Protein AF-G8LSE7-F1 (afdb_monomer)

Organism: Acetivibrio clariflavus (strain DSM 19732 / NBRC 101661 / EBR45) (NCBI:txid720554)

Sequence (171 aa):
MSSSLSVKLKNDIKIYDLLFNCELVLKKLLRHSDIPKLMVYRIENKVRIPFQRETFGEDKDFILVGFEGYEDSVCISTAEIPIHLPHVTEDEAGKWAVISVGIKRSSIEFVLAASLAIALAKMQDSCVIDDGCRWNKVSKQKPEEFMQAISVGRNYDEALKEIIHNLKLSK

Structure (mmCIF, N/CA/C/O backbone):
data_AF-G8LSE7-F1
#
_entry.id   AF-G8LSE7-F1
#
loop_
_atom_site.group_PDB
_atom_site.id
_atom_site.type_symbol
_atom_site.label_atom_id
_atom_site.label_alt_id
_atom_site.label_comp_id
_atom_site.label_asym_id
_atom_site.label_entity_id
_atom_site.label_seq_id
_atom_site.pdbx_PDB_ins_code
_atom_site.Cartn_x
_atom_site.Cartn_y
_atom_site.Cartn_z
_atom_site.occupancy
_atom_site.B_iso_or_equiv
_atom_site.auth_seq_id
_atom_site.auth_comp_id
_atom_site.auth_asym_id
_atom_site.auth_atom_id
_atom_site.pdbx_PDB_model_num
ATOM 1 N N . MET A 1 1 ? 15.690 -3.911 11.321 1.00 45.28 1 MET A N 1
ATOM 2 C CA . MET A 1 1 ? 15.247 -4.395 9.997 1.00 45.28 1 MET A CA 1
ATOM 3 C C . MET A 1 1 ? 13.806 -3.949 9.806 1.00 45.28 1 MET A C 1
ATOM 5 O O . MET A 1 1 ? 12.971 -4.362 10.606 1.00 45.28 1 MET A O 1
ATOM 9 N N . SER A 1 2 ? 13.526 -3.071 8.841 1.00 57.22 2 SER A N 1
ATOM 10 C CA . SER A 1 2 ? 12.154 -2.826 8.373 1.00 57.22 2 SER A CA 1
ATOM 11 C C . SER A 1 2 ? 11.639 -4.077 7.657 1.00 57.22 2 SER A C 1
ATOM 13 O O . SER A 1 2 ? 12.431 -4.897 7.187 1.00 57.22 2 SER A O 1
ATOM 15 N N . SER A 1 3 ? 10.322 -4.261 7.635 1.00 65.25 3 SER A N 1
ATOM 16 C CA . SER A 1 3 ? 9.692 -5.237 6.740 1.00 65.25 3 SER A CA 1
ATOM 17 C C . SER A 1 3 ? 9.028 -4.427 5.643 1.00 65.25 3 SER A C 1
ATOM 19 O O . SER A 1 3 ? 8.282 -3.496 5.957 1.00 65.25 3 SER A O 1
ATOM 21 N N . SER A 1 4 ? 9.363 -4.735 4.397 1.00 85.50 4 SER A N 1
ATOM 22 C CA . SER A 1 4 ? 8.925 -3.959 3.246 1.00 85.50 4 SER A CA 1
ATOM 23 C C . SER A 1 4 ? 8.173 -4.862 2.283 1.00 85.50 4 SER A C 1
ATOM 25 O O . SER A 1 4 ? 8.625 -5.969 1.998 1.00 85.50 4 SER A O 1
ATOM 27 N N . LEU A 1 5 ? 7.027 -4.378 1.820 1.00 93.88 5 LEU A N 1
ATOM 28 C CA . LEU A 1 5 ? 6.341 -4.905 0.650 1.00 93.88 5 LEU A CA 1
ATOM 29 C C . LEU A 1 5 ? 6.583 -3.943 -0.509 1.00 93.88 5 LEU A C 1
ATOM 31 O O . LEU A 1 5 ? 6.573 -2.729 -0.303 1.00 93.88 5 LEU A O 1
ATOM 35 N N . SER A 1 6 ? 6.763 -4.469 -1.712 1.00 95.19 6 SER A N 1
ATOM 36 C CA . SER A 1 6 ? 7.023 -3.662 -2.904 1.00 95.19 6 SER A CA 1
ATOM 37 C C . SER A 1 6 ? 6.005 -3.972 -4.001 1.00 95.19 6 SER A C 1
ATOM 39 O O . SER A 1 6 ? 5.607 -5.122 -4.191 1.00 95.19 6 SER A O 1
ATOM 41 N N . VAL A 1 7 ? 5.567 -2.943 -4.729 1.00 96.44 7 VAL A N 1
ATOM 42 C CA . VAL A 1 7 ? 4.617 -3.058 -5.847 1.00 96.44 7 VAL A CA 1
ATOM 43 C C . VAL A 1 7 ? 5.099 -2.199 -7.010 1.00 96.44 7 VAL A C 1
ATOM 45 O O . VAL A 1 7 ? 5.402 -1.023 -6.817 1.00 96.44 7 VAL A O 1
ATOM 48 N N . LYS A 1 8 ? 5.149 -2.761 -8.221 1.00 95.31 8 LYS A N 1
ATOM 49 C CA . LYS A 1 8 ? 5.511 -2.009 -9.428 1.00 95.31 8 LYS A CA 1
ATOM 50 C C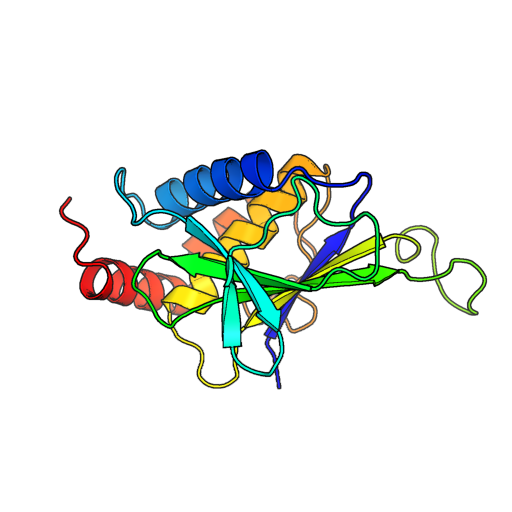 . LYS A 1 8 ? 4.385 -1.041 -9.796 1.00 95.31 8 LYS A C 1
ATOM 52 O O . LYS A 1 8 ? 3.218 -1.430 -9.841 1.00 95.31 8 LYS A O 1
ATOM 57 N N . LEU A 1 9 ? 4.739 0.214 -10.048 1.00 93.81 9 LEU A N 1
ATOM 58 C CA . LEU A 1 9 ? 3.822 1.263 -10.477 1.00 93.81 9 LEU A CA 1
ATOM 59 C C . LEU A 1 9 ? 3.936 1.441 -11.991 1.00 93.81 9 LEU A C 1
ATOM 61 O O . LEU A 1 9 ? 5.027 1.659 -12.514 1.00 93.81 9 LEU A O 1
ATOM 65 N N . LYS A 1 10 ? 2.803 1.346 -12.686 1.00 92.06 10 LYS A N 1
ATOM 66 C CA . LYS A 1 10 ? 2.683 1.643 -14.119 1.00 92.06 10 LYS A CA 1
ATOM 67 C C . LYS A 1 10 ? 2.261 3.092 -14.351 1.00 92.06 10 LYS A C 1
ATOM 69 O O . LYS A 1 10 ? 2.691 3.689 -15.327 1.00 92.06 10 LYS A O 1
ATOM 74 N N . ASN A 1 11 ? 1.435 3.634 -13.456 1.00 90.56 11 ASN A N 1
ATOM 75 C CA . ASN A 1 11 ? 0.934 5.004 -13.501 1.00 90.56 11 ASN A CA 1
ATOM 76 C C . ASN A 1 11 ? 0.907 5.616 -12.099 1.00 90.56 11 ASN A C 1
ATOM 78 O O . ASN A 1 11 ? 0.849 4.892 -11.097 1.00 90.56 11 ASN A O 1
ATOM 82 N N . ASP A 1 12 ? 0.842 6.941 -12.053 1.00 91.00 12 ASP A N 1
ATOM 83 C CA . ASP A 1 12 ? 0.615 7.705 -10.830 1.00 91.00 12 ASP A CA 1
ATOM 84 C C . ASP A 1 12 ? -0.756 7.366 -10.232 1.00 91.00 12 ASP A C 1
ATOM 86 O O . ASP A 1 12 ? -1.696 6.954 -10.920 1.00 91.00 12 ASP A O 1
ATOM 90 N N . ILE A 1 13 ? -0.870 7.506 -8.915 1.00 91.81 13 ILE A N 1
ATOM 91 C CA . ILE A 1 13 ? -2.017 7.028 -8.149 1.00 91.81 13 ILE A CA 1
ATOM 92 C C . ILE A 1 13 ? -2.725 8.204 -7.509 1.00 91.81 13 ILE A C 1
ATOM 94 O O . ILE A 1 13 ? -2.133 8.950 -6.735 1.00 91.81 13 ILE A O 1
ATOM 98 N N . LYS A 1 14 ? -4.029 8.332 -7.743 1.00 92.88 14 LYS A N 1
ATOM 99 C CA . LYS A 1 14 ? -4.845 9.263 -6.965 1.00 92.88 14 LYS A CA 1
ATOM 100 C C . LYS A 1 14 ? -4.957 8.762 -5.530 1.00 92.88 14 LYS A C 1
ATOM 102 O O . LYS A 1 14 ? -5.346 7.618 -5.291 1.00 92.88 14 LYS A O 1
ATOM 107 N N . ILE A 1 15 ? -4.663 9.633 -4.569 1.00 92.62 15 ILE A N 1
ATOM 108 C CA . ILE A 1 15 ? -4.716 9.320 -3.136 1.00 92.62 15 ILE A CA 1
ATOM 109 C C . ILE A 1 15 ? -6.104 8.827 -2.733 1.00 92.62 15 ILE A C 1
ATOM 111 O O . ILE A 1 15 ? -6.217 7.850 -1.997 1.00 92.62 15 ILE A O 1
ATOM 115 N N . TYR A 1 16 ? -7.156 9.465 -3.249 1.00 93.62 16 TYR A N 1
ATOM 116 C CA . TYR A 1 16 ? -8.532 9.048 -2.991 1.00 93.62 16 TYR A CA 1
ATOM 117 C C . TYR A 1 16 ? -8.779 7.590 -3.409 1.00 93.62 16 TYR A C 1
ATOM 119 O O . TYR A 1 16 ? -9.297 6.805 -2.616 1.00 93.62 16 TYR A O 1
ATOM 127 N N . ASP A 1 17 ? -8.334 7.206 -4.609 1.00 95.31 17 ASP A N 1
ATOM 128 C CA . ASP A 1 17 ? -8.507 5.845 -5.122 1.00 95.31 17 ASP A CA 1
ATOM 129 C C . ASP A 1 17 ? -7.690 4.835 -4.308 1.00 95.31 17 ASP A C 1
ATOM 131 O O . ASP A 1 17 ? -8.174 3.738 -4.026 1.00 95.31 17 ASP A O 1
ATOM 135 N N . LEU A 1 18 ? -6.476 5.204 -3.879 1.00 95.25 18 LEU A N 1
ATOM 136 C CA . LEU A 1 18 ? -5.659 4.371 -2.995 1.00 95.25 18 LEU A CA 1
ATOM 137 C C . LEU A 1 18 ? -6.360 4.118 -1.659 1.00 95.25 18 LEU A C 1
ATOM 139 O O . LEU A 1 18 ? -6.455 2.967 -1.231 1.00 95.25 18 LEU A O 1
ATOM 143 N N . LEU A 1 19 ? -6.854 5.173 -1.006 1.00 95.69 19 LEU A N 1
ATOM 144 C CA . LEU A 1 19 ? -7.551 5.053 0.274 1.00 95.69 19 LEU A CA 1
ATOM 145 C C . LEU A 1 19 ? -8.813 4.203 0.139 1.00 95.69 19 LEU A C 1
ATOM 147 O O . LEU A 1 19 ? -9.009 3.285 0.932 1.00 95.69 19 LEU A O 1
ATOM 151 N N . PHE A 1 20 ? -9.618 4.453 -0.894 1.00 96.25 20 PHE A N 1
ATOM 152 C CA . PHE A 1 20 ? -10.839 3.699 -1.160 1.00 96.25 20 PHE A CA 1
ATOM 153 C C . PHE A 1 20 ? -10.555 2.207 -1.390 1.00 96.25 20 PHE A C 1
ATOM 155 O O . PHE A 1 20 ? -11.153 1.346 -0.744 1.00 96.25 20 PHE A O 1
ATOM 162 N N . ASN A 1 21 ? -9.601 1.872 -2.264 1.00 97.19 21 ASN A N 1
ATOM 163 C CA . ASN A 1 21 ? -9.262 0.473 -2.538 1.00 97.19 21 ASN A CA 1
ATOM 164 C C . ASN A 1 21 ? -8.611 -0.210 -1.327 1.00 97.19 21 ASN A C 1
ATOM 166 O O . ASN A 1 21 ? -8.881 -1.384 -1.066 1.00 97.19 21 ASN A O 1
ATOM 170 N N . CYS A 1 22 ? -7.790 0.513 -0.562 1.00 96.81 22 CYS A N 1
ATOM 171 C CA . CYS A 1 22 ? -7.213 0.010 0.681 1.00 96.81 22 CYS A CA 1
ATOM 172 C C . CYS A 1 22 ? -8.301 -0.297 1.716 1.00 96.81 22 CYS A C 1
ATOM 174 O O . CYS A 1 22 ? -8.287 -1.373 2.309 1.00 96.81 22 CYS A O 1
ATOM 176 N N . GLU A 1 23 ? -9.284 0.590 1.880 1.00 95.25 23 GLU A N 1
ATOM 177 C CA . GLU A 1 23 ? -10.432 0.386 2.765 1.00 95.25 23 GLU A CA 1
ATOM 178 C C . GLU A 1 23 ? -11.223 -0.874 2.385 1.00 95.25 23 GLU A C 1
ATOM 180 O O . GLU A 1 23 ? -11.535 -1.692 3.253 1.00 95.25 23 GLU A O 1
ATOM 185 N N . LEU A 1 24 ? -11.494 -1.090 1.093 1.00 95.19 24 LEU A N 1
ATOM 186 C CA . LEU A 1 24 ? -12.176 -2.302 0.621 1.00 95.19 24 LEU A CA 1
ATOM 187 C C . LEU A 1 24 ? -11.394 -3.579 0.961 1.00 95.19 24 LEU A C 1
ATOM 189 O O . LEU A 1 24 ? -11.978 -4.581 1.385 1.00 95.19 24 LEU A O 1
ATOM 193 N N . VAL A 1 25 ? -10.071 -3.553 0.788 1.00 95.31 25 VAL A N 1
ATOM 194 C CA . VAL A 1 25 ? -9.202 -4.684 1.129 1.00 95.31 25 VAL A CA 1
ATOM 195 C C . VAL A 1 25 ? -9.159 -4.906 2.643 1.00 95.31 25 VAL A C 1
ATOM 197 O O . VAL A 1 25 ? -9.316 -6.046 3.083 1.00 95.31 25 VAL A O 1
ATOM 200 N N . LEU A 1 26 ? -9.018 -3.838 3.433 1.00 92.12 26 LEU A N 1
ATOM 201 C CA . LEU A 1 26 ? -9.027 -3.876 4.897 1.00 92.12 26 LEU A CA 1
ATOM 202 C C . LEU A 1 26 ? -10.308 -4.504 5.426 1.00 92.12 26 LEU A C 1
ATOM 204 O O . LEU A 1 26 ? -10.242 -5.457 6.196 1.00 92.12 26 LEU A O 1
ATOM 208 N N . LYS A 1 27 ? -11.471 -4.024 4.975 1.00 91.44 27 LYS A N 1
ATOM 209 C CA . LYS A 1 27 ? -12.781 -4.562 5.370 1.00 91.44 27 LYS A CA 1
ATOM 210 C C . LYS A 1 27 ? -12.884 -6.057 5.085 1.00 91.44 27 LYS A C 1
ATOM 212 O O . LYS A 1 27 ? -13.374 -6.826 5.912 1.00 91.44 27 LYS A O 1
ATOM 217 N N . LYS A 1 28 ? -12.356 -6.496 3.940 1.00 90.56 28 LYS A N 1
ATOM 218 C CA . LYS A 1 28 ? -12.343 -7.911 3.556 1.00 90.56 28 LYS A CA 1
ATOM 219 C C . LYS A 1 28 ? -11.382 -8.749 4.412 1.00 90.56 28 LYS A C 1
ATOM 221 O O . LYS A 1 28 ? -11.747 -9.861 4.789 1.00 90.56 28 LYS A O 1
ATOM 226 N N . LEU A 1 29 ? -10.192 -8.239 4.733 1.00 88.25 29 LEU A N 1
ATOM 227 C CA . LEU A 1 29 ? -9.210 -8.921 5.591 1.00 88.25 29 LEU A CA 1
ATOM 228 C C . LEU A 1 29 ? -9.677 -8.996 7.051 1.00 88.25 29 LEU A C 1
ATOM 230 O O . LEU A 1 29 ? -9.600 -10.055 7.667 1.00 88.25 29 LEU A O 1
ATOM 234 N N . LEU A 1 30 ? -10.230 -7.899 7.570 1.00 84.44 30 LEU A N 1
ATOM 235 C CA . LEU A 1 30 ? -10.768 -7.786 8.929 1.00 84.44 30 LEU A CA 1
ATOM 236 C C . LEU A 1 30 ? -12.129 -8.469 9.097 1.00 84.44 30 LEU A C 1
ATOM 238 O O . LEU A 1 30 ? -12.552 -8.711 10.224 1.00 84.44 30 LEU A O 1
ATOM 242 N N . ARG A 1 31 ? -12.810 -8.793 7.988 1.00 85.88 31 ARG A N 1
ATOM 243 C CA . ARG A 1 31 ? -14.188 -9.313 7.967 1.00 85.88 31 ARG A CA 1
ATOM 244 C C . ARG A 1 31 ? -15.144 -8.402 8.741 1.00 85.88 31 ARG A C 1
ATOM 246 O O . ARG A 1 31 ? -16.002 -8.876 9.481 1.00 85.88 31 ARG A O 1
ATOM 253 N N . HIS A 1 32 ? -14.963 -7.097 8.565 1.00 83.19 32 HIS A N 1
ATOM 254 C CA . HIS A 1 32 ? -15.698 -6.056 9.268 1.00 83.19 32 HIS A CA 1
ATOM 255 C C . HIS A 1 32 ? -16.162 -4.995 8.272 1.00 83.19 32 HIS A C 1
ATOM 257 O O . HIS A 1 32 ? -15.405 -4.613 7.380 1.00 83.19 32 HIS A O 1
ATOM 263 N N . SER A 1 33 ? -17.407 -4.535 8.390 1.00 82.31 33 SER A N 1
ATOM 264 C CA . SER A 1 33 ? -17.985 -3.556 7.459 1.00 82.31 33 SER A CA 1
ATOM 265 C C . SER A 1 33 ? -17.602 -2.118 7.784 1.00 82.31 33 SER A C 1
ATOM 267 O O . SER A 1 33 ? -17.564 -1.285 6.880 1.00 82.31 33 SER A O 1
ATOM 269 N N . ASP A 1 34 ? -17.324 -1.840 9.054 1.00 84.56 34 ASP A N 1
ATOM 270 C CA . ASP A 1 34 ? -16.951 -0.515 9.540 1.00 84.56 34 ASP A CA 1
ATOM 271 C C . ASP A 1 34 ? -15.497 -0.502 10.016 1.00 84.56 34 ASP A C 1
ATOM 273 O O . ASP A 1 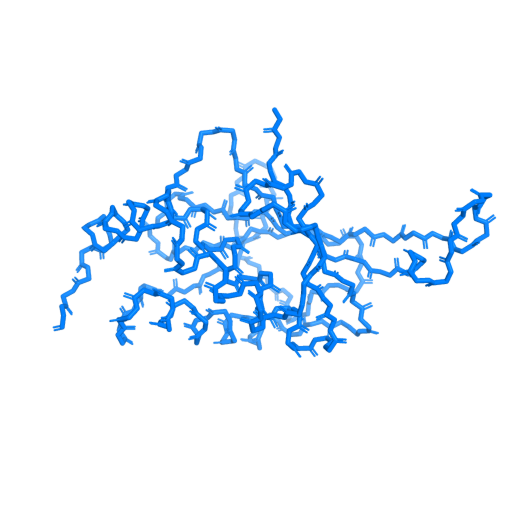34 ? -15.074 -1.413 10.728 1.00 84.56 34 ASP A O 1
ATOM 277 N N . ILE A 1 35 ? -14.727 0.493 9.587 1.00 86.44 35 ILE A N 1
ATOM 278 C CA . ILE A 1 35 ? -13.345 0.716 10.021 1.00 86.44 35 ILE A CA 1
ATOM 279 C C . ILE A 1 35 ? -13.121 2.225 10.169 1.00 86.44 35 ILE A C 1
ATOM 281 O O . ILE A 1 35 ? -13.757 2.999 9.450 1.00 86.44 35 ILE A O 1
ATOM 285 N N . PRO A 1 36 ? -12.208 2.671 11.050 1.00 88.56 36 PRO A N 1
ATOM 286 C CA . PRO A 1 36 ? -11.860 4.078 11.144 1.00 88.56 36 PRO A CA 1
ATOM 287 C C . PRO A 1 36 ? -11.405 4.628 9.793 1.00 88.56 36 PRO A C 1
ATOM 289 O O . PRO A 1 36 ? -10.808 3.921 8.975 1.00 88.56 36 PRO A O 1
ATOM 292 N N . LYS A 1 37 ? -11.657 5.917 9.577 1.00 91.38 37 LYS A N 1
ATOM 293 C CA . LYS A 1 37 ? -11.291 6.600 8.340 1.00 91.38 37 LYS A CA 1
ATOM 294 C C . LYS A 1 37 ? -9.780 6.535 8.117 1.00 91.38 37 LYS A C 1
ATOM 296 O O . LYS A 1 37 ? -9.001 6.862 9.013 1.00 91.38 37 LYS A O 1
ATOM 301 N N . LEU A 1 38 ? -9.365 6.150 6.911 1.00 94.75 38 LEU A N 1
ATOM 302 C CA . LEU A 1 38 ? -7.965 6.237 6.508 1.00 94.75 38 LEU A CA 1
ATOM 303 C C . LEU A 1 38 ? -7.587 7.680 6.170 1.00 94.75 38 LEU A C 1
ATOM 305 O O . LEU A 1 38 ? -8.341 8.408 5.525 1.00 94.75 38 LEU A O 1
ATOM 309 N N . MET A 1 39 ? -6.383 8.066 6.571 1.00 93.56 39 MET A N 1
ATOM 310 C CA . MET A 1 39 ? -5.818 9.390 6.357 1.00 93.56 39 MET A CA 1
ATOM 311 C C . MET A 1 39 ? -4.404 9.269 5.797 1.00 93.56 39 MET A C 1
ATOM 313 O O . MET A 1 39 ? -3.656 8.357 6.159 1.00 93.56 39 MET A O 1
ATOM 317 N N . VAL A 1 40 ? -4.035 10.214 4.931 1.00 94.44 40 VAL A N 1
ATOM 318 C CA . VAL A 1 40 ? -2.672 10.340 4.405 1.00 94.44 40 VAL A CA 1
ATOM 319 C C . VAL A 1 40 ? -2.011 11.573 4.993 1.00 94.44 40 VAL A C 1
ATOM 321 O O . VAL A 1 40 ? -2.591 12.660 5.031 1.00 94.44 40 VAL A O 1
ATOM 324 N N . TYR A 1 41 ? -0.770 11.402 5.422 1.00 92.75 41 TYR A N 1
ATOM 325 C CA . TYR A 1 41 ? 0.058 12.444 5.996 1.00 92.75 41 TYR A CA 1
ATOM 326 C C . TYR A 1 41 ? 1.395 12.528 5.266 1.00 92.75 41 TYR A C 1
ATOM 328 O O . TYR A 1 41 ? 1.876 11.555 4.689 1.00 92.75 41 TYR A O 1
ATOM 336 N N . ARG A 1 42 ? 2.041 13.684 5.366 1.00 90.31 42 ARG A N 1
ATOM 337 C CA . ARG A 1 42 ? 3.480 13.846 5.131 1.00 90.31 42 ARG A CA 1
ATOM 338 C C . ARG A 1 42 ? 4.162 14.252 6.430 1.00 90.31 42 ARG A C 1
ATOM 340 O O . ARG A 1 42 ? 3.512 14.754 7.349 1.00 90.31 42 ARG A O 1
ATOM 347 N N . ILE A 1 43 ? 5.471 14.035 6.500 1.00 87.31 43 ILE A N 1
ATOM 348 C CA . ILE A 1 43 ? 6.293 14.551 7.593 1.00 87.31 43 ILE A CA 1
ATOM 349 C C . ILE A 1 43 ? 6.949 15.846 7.122 1.00 87.31 43 ILE A C 1
ATOM 351 O O . ILE A 1 43 ? 7.762 15.826 6.204 1.00 87.31 43 ILE A O 1
ATOM 355 N N . GLU A 1 44 ? 6.649 16.951 7.796 1.00 85.44 44 GLU A N 1
ATOM 356 C CA . GLU A 1 44 ? 7.375 18.214 7.643 1.00 85.44 44 GLU A CA 1
ATOM 357 C C . GLU A 1 44 ? 7.871 18.663 9.015 1.00 85.44 44 GLU A C 1
ATOM 359 O O . GLU A 1 44 ? 7.121 18.657 9.986 1.00 85.44 44 GLU A O 1
ATOM 364 N N . ASN A 1 45 ? 9.160 19.002 9.128 1.00 86.62 45 ASN A N 1
ATOM 365 C CA . ASN A 1 45 ? 9.780 19.435 10.389 1.00 86.62 45 ASN A CA 1
ATOM 366 C C . ASN A 1 45 ? 9.511 18.493 11.583 1.00 86.62 45 ASN A C 1
ATOM 368 O O . ASN A 1 45 ? 9.311 18.947 12.707 1.00 86.62 45 ASN A O 1
ATOM 372 N N . LYS A 1 46 ? 9.535 17.172 11.342 1.00 84.31 46 LYS A N 1
ATOM 373 C CA . LYS A 1 46 ? 9.238 16.107 12.328 1.00 84.31 46 LYS A CA 1
ATOM 374 C C . LYS A 1 46 ? 7.784 16.07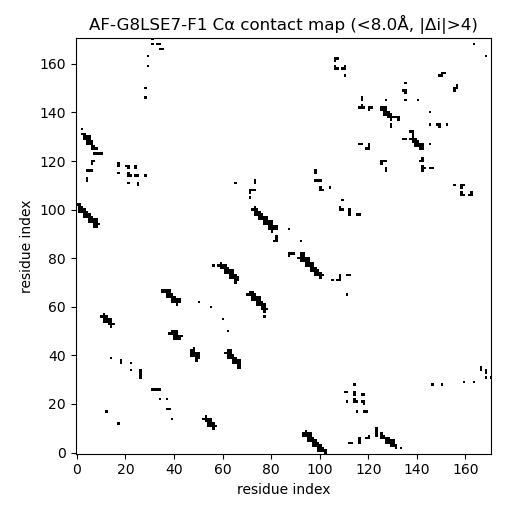7 12.827 1.00 84.31 46 LYS A C 1
ATOM 376 O O . LYS A 1 46 ? 7.498 15.387 13.800 1.00 84.31 46 LYS A O 1
ATOM 381 N N . VAL A 1 47 ? 6.869 16.773 12.155 1.00 86.50 47 VAL A N 1
ATOM 382 C CA . VAL A 1 47 ? 5.438 16.800 12.476 1.00 86.50 47 VAL A CA 1
ATOM 383 C C . VAL A 1 47 ? 4.647 16.136 11.352 1.00 86.50 47 VAL A C 1
ATOM 385 O O . VAL A 1 47 ? 4.941 16.335 10.172 1.00 86.50 47 VAL A O 1
ATOM 388 N N . ARG A 1 48 ? 3.640 15.332 11.718 1.00 87.19 48 ARG A N 1
ATOM 389 C CA . ARG A 1 48 ? 2.675 14.776 10.763 1.00 87.19 48 ARG A CA 1
ATOM 390 C C . ARG A 1 48 ? 1.664 15.850 10.393 1.00 87.19 48 ARG A C 1
ATOM 392 O O . ARG A 1 48 ? 0.988 16.385 11.267 1.00 87.19 48 ARG A O 1
ATOM 399 N N . ILE A 1 49 ? 1.535 16.122 9.104 1.00 89.31 49 ILE A N 1
ATOM 400 C CA . ILE A 1 49 ? 0.524 17.038 8.574 1.00 89.31 49 ILE A CA 1
ATOM 401 C C . ILE A 1 49 ? -0.266 16.351 7.457 1.00 89.31 49 ILE A C 1
ATOM 403 O O . ILE A 1 49 ? 0.302 15.495 6.772 1.00 89.31 49 ILE A O 1
ATOM 407 N N . PRO A 1 50 ? -1.551 16.689 7.256 1.00 89.88 50 PRO A N 1
ATOM 408 C CA . PRO A 1 50 ? -2.349 16.112 6.180 1.00 89.88 50 PRO A CA 1
ATOM 409 C C . PRO A 1 50 ? -1.678 16.288 4.817 1.00 89.88 50 PRO A C 1
ATOM 411 O O . PRO A 1 50 ? -1.140 17.353 4.503 1.00 89.88 50 PRO A O 1
ATOM 414 N N . PHE A 1 51 ? -1.701 15.234 4.009 1.00 88.12 51 PHE A N 1
ATOM 415 C CA . PHE A 1 51 ? -1.214 15.289 2.640 1.00 88.12 51 PHE A CA 1
ATOM 416 C C . PHE A 1 51 ? -2.211 16.067 1.776 1.00 88.12 51 PHE A C 1
ATOM 418 O O . PHE A 1 51 ? -3.399 15.760 1.772 1.00 88.12 51 PHE A O 1
ATOM 425 N N . GLN A 1 52 ? -1.729 17.103 1.087 1.00 84.38 52 GLN A N 1
ATOM 426 C CA . GLN A 1 52 ? -2.581 18.034 0.336 1.00 84.38 52 GLN A CA 1
ATOM 427 C C . GLN A 1 52 ? -2.575 17.797 -1.179 1.00 84.38 52 GLN A C 1
ATOM 429 O O . GLN A 1 52 ? -3.396 18.387 -1.873 1.00 84.38 52 GLN A O 1
ATOM 434 N N . ARG A 1 53 ? -1.660 16.970 -1.707 1.00 83.31 53 ARG A N 1
ATOM 435 C CA . ARG A 1 53 ? -1.650 16.642 -3.141 1.00 83.31 53 ARG A CA 1
ATOM 436 C C . ARG A 1 53 ? -2.709 15.582 -3.438 1.00 83.31 53 ARG A C 1
ATOM 438 O O . ARG A 1 53 ? -2.985 14.717 -2.607 1.00 83.31 53 ARG A O 1
ATOM 445 N N . GLU A 1 54 ? -3.272 15.641 -4.638 1.00 86.00 54 GLU A N 1
ATOM 446 C CA . GLU A 1 54 ? -4.275 14.673 -5.096 1.00 86.00 54 GLU A CA 1
ATOM 447 C C . GLU A 1 54 ? -3.646 13.352 -5.552 1.00 86.00 54 GLU A C 1
ATOM 449 O O . GLU A 1 54 ? -4.277 12.296 -5.453 1.00 86.00 54 GLU A O 1
ATOM 454 N N . THR A 1 55 ? -2.402 13.407 -6.026 1.00 85.56 55 THR A N 1
ATOM 455 C CA . THR A 1 55 ? -1.670 12.301 -6.644 1.00 85.56 55 THR A CA 1
ATOM 456 C C . THR A 1 55 ? -0.436 11.906 -5.828 1.00 85.56 55 THR A C 1
ATOM 458 O O . THR A 1 55 ? 0.190 12.716 -5.140 1.00 85.56 55 THR A O 1
ATOM 461 N N . PHE A 1 56 ? -0.121 10.615 -5.877 1.00 83.88 56 PHE A N 1
ATOM 462 C CA . PHE A 1 56 ? 1.067 9.972 -5.334 1.00 83.88 56 PHE A CA 1
ATOM 463 C C . PHE A 1 56 ? 1.800 9.265 -6.464 1.00 83.88 56 PHE A C 1
ATOM 465 O O . PHE A 1 56 ? 1.198 8.511 -7.232 1.00 83.88 56 PHE A O 1
ATOM 472 N N . GLY A 1 57 ? 3.111 9.455 -6.510 1.00 75.38 57 GLY A N 1
ATOM 473 C CA . GLY A 1 57 ? 3.964 8.832 -7.499 1.00 75.38 57 GLY A CA 1
ATOM 474 C C . GLY A 1 57 ? 4.271 9.717 -8.693 1.00 75.38 57 GLY A C 1
ATOM 475 O O . GLY A 1 57 ? 4.720 9.171 -9.684 1.00 75.38 57 GLY A O 1
ATOM 476 N N . GLU A 1 58 ? 4.150 11.039 -8.598 1.00 71.56 58 GLU A N 1
ATOM 477 C CA . GLU A 1 58 ? 4.713 11.944 -9.617 1.00 71.56 58 GLU A CA 1
ATOM 478 C C . GLU A 1 58 ? 6.231 12.131 -9.401 1.00 71.56 58 GLU A C 1
ATOM 480 O O . GLU A 1 58 ? 7.003 12.113 -10.355 1.00 71.56 58 GLU A O 1
ATOM 485 N N . ASP A 1 59 ? 6.696 12.145 -8.144 1.00 68.62 59 ASP A N 1
ATOM 486 C CA . ASP A 1 59 ? 8.104 12.360 -7.757 1.00 68.62 59 ASP A CA 1
ATOM 487 C C . ASP A 1 59 ? 8.669 11.187 -6.930 1.00 68.62 59 ASP A C 1
ATOM 489 O O . ASP A 1 59 ? 8.074 10.106 -6.880 1.00 68.62 59 ASP A O 1
ATOM 493 N N . LYS A 1 60 ? 9.828 11.389 -6.272 1.00 68.06 60 LYS A N 1
ATOM 494 C CA . LYS A 1 60 ? 10.223 10.644 -5.063 1.00 68.06 60 LYS A CA 1
ATOM 495 C C . LYS A 1 60 ? 9.299 11.042 -3.912 1.00 68.06 60 LYS A C 1
ATOM 497 O O . LYS A 1 60 ? 9.679 11.817 -3.034 1.00 68.06 60 LYS A O 1
ATOM 502 N N . ASP A 1 61 ? 8.082 10.522 -3.944 1.00 82.25 61 ASP A N 1
ATOM 503 C CA . ASP A 1 61 ? 7.083 10.797 -2.925 1.00 82.25 61 ASP A CA 1
ATOM 504 C C . ASP A 1 61 ? 7.302 9.926 -1.687 1.00 82.25 61 ASP A C 1
ATOM 506 O O . ASP A 1 61 ? 7.752 8.778 -1.753 1.00 82.25 61 ASP A O 1
ATOM 510 N N . PHE A 1 62 ? 6.960 10.504 -0.539 1.00 89.06 62 PHE A N 1
ATOM 511 C CA . PHE A 1 62 ? 6.951 9.857 0.763 1.00 89.06 62 PHE A CA 1
ATOM 512 C C . PHE A 1 62 ? 5.674 10.270 1.488 1.00 89.06 62 PHE A C 1
ATOM 514 O O . PHE A 1 62 ? 5.457 11.455 1.755 1.00 89.06 62 PHE A O 1
ATOM 521 N N . ILE A 1 63 ? 4.842 9.290 1.823 1.00 92.56 63 ILE A N 1
ATOM 522 C CA . ILE A 1 63 ? 3.597 9.491 2.558 1.00 92.56 63 ILE A CA 1
ATOM 523 C C . ILE A 1 63 ? 3.491 8.502 3.715 1.00 92.56 63 ILE A C 1
ATOM 525 O O . ILE A 1 63 ? 4.066 7.414 3.702 1.00 92.56 63 ILE A O 1
ATOM 529 N N . LEU A 1 64 ? 2.722 8.884 4.724 1.00 93.56 64 LEU A N 1
ATOM 530 C CA . LEU A 1 64 ? 2.277 8.007 5.794 1.00 93.56 64 LEU A CA 1
ATOM 531 C C . LEU A 1 64 ? 0.783 7.772 5.629 1.00 93.56 64 LEU A C 1
ATOM 533 O O . LEU A 1 64 ? 0.032 8.733 5.488 1.00 93.56 64 LEU A O 1
ATOM 537 N N . VAL A 1 65 ? 0.346 6.524 5.703 1.00 94.75 65 VAL A N 1
ATOM 538 C CA . VAL A 1 65 ? -1.075 6.173 5.733 1.00 94.75 65 VAL A CA 1
ATOM 539 C C . VAL A 1 65 ? -1.395 5.584 7.096 1.00 94.75 65 VAL A C 1
ATOM 541 O O . VAL A 1 65 ? -0.685 4.701 7.568 1.00 94.75 65 VAL A O 1
ATOM 544 N N . GLY A 1 66 ? -2.447 6.075 7.739 1.00 92.88 66 GLY A N 1
ATOM 545 C CA . GLY A 1 66 ? -2.875 5.616 9.058 1.00 92.88 66 GLY A CA 1
ATOM 546 C C . GLY A 1 66 ? -4.370 5.808 9.260 1.00 92.88 66 GLY A C 1
ATOM 547 O O . GLY A 1 66 ? -5.062 6.334 8.388 1.00 92.88 66 GLY A O 1
ATOM 548 N N . PHE A 1 67 ? -4.862 5.385 10.418 1.00 90.69 67 PHE A N 1
ATOM 549 C CA . PHE A 1 67 ? -6.243 5.620 10.823 1.00 90.69 67 PHE A CA 1
ATOM 550 C C . PHE A 1 67 ? -6.378 6.979 11.516 1.00 90.69 67 PHE A C 1
ATOM 552 O O . PHE A 1 67 ? -5.520 7.375 12.306 1.00 90.69 67 PHE A O 1
ATOM 559 N N . GLU A 1 68 ? -7.469 7.693 11.244 1.00 88.50 68 GLU A N 1
ATOM 560 C CA . GLU A 1 68 ? -7.790 8.946 11.923 1.00 88.50 68 GLU A CA 1
ATOM 561 C C . GLU A 1 68 ? -7.873 8.731 13.442 1.00 88.50 68 GLU A C 1
ATOM 563 O O . GLU A 1 68 ? -8.621 7.880 13.921 1.00 88.50 68 GLU A O 1
ATOM 568 N N . GLY A 1 69 ? -7.089 9.501 14.203 1.00 83.62 69 GLY A N 1
ATOM 569 C CA . GLY A 1 69 ? -7.039 9.408 15.665 1.00 83.62 69 GLY A CA 1
ATOM 570 C C . GLY A 1 69 ? -6.096 8.337 16.230 1.00 83.62 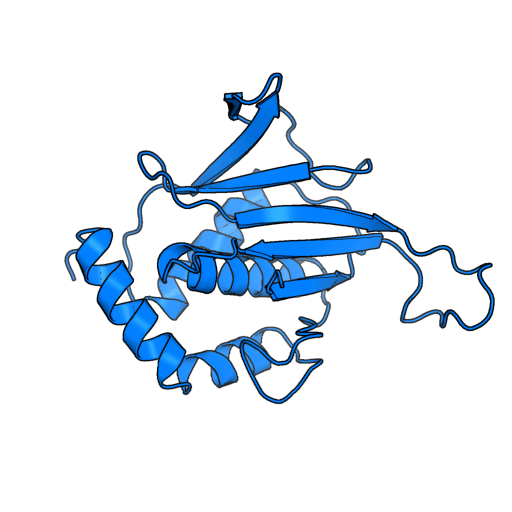69 GLY A C 1
ATOM 571 O O . GLY A 1 69 ? -6.057 8.183 17.449 1.00 83.62 69 GLY A O 1
ATOM 572 N N . TYR A 1 70 ? -5.321 7.636 15.392 1.00 84.06 70 TYR A N 1
ATOM 573 C CA . TYR A 1 70 ? -4.357 6.613 15.821 1.00 84.06 70 TYR A CA 1
ATOM 574 C C . TYR A 1 70 ? -2.908 7.008 15.495 1.00 84.06 70 TYR A C 1
ATOM 576 O O . TYR A 1 70 ? -2.628 7.700 14.514 1.00 84.06 70 TYR A O 1
ATOM 584 N N . GLU A 1 71 ? -1.964 6.561 16.329 1.00 83.56 71 GLU A N 1
ATOM 585 C CA . GLU A 1 71 ? -0.531 6.828 16.131 1.00 83.56 71 GLU A CA 1
ATOM 586 C C . GLU A 1 71 ? 0.113 5.894 15.097 1.00 83.56 71 GLU A C 1
ATOM 588 O O . GLU A 1 71 ? 1.082 6.281 14.436 1.00 83.56 71 GLU A O 1
ATOM 593 N N . ASP A 1 72 ? -0.434 4.694 14.917 1.00 87.69 72 ASP A N 1
ATOM 594 C CA . ASP A 1 72 ? 0.047 3.703 13.958 1.00 87.69 72 ASP A CA 1
ATOM 595 C C . ASP A 1 72 ? -0.076 4.204 12.517 1.00 87.69 72 ASP A C 1
ATOM 597 O O . ASP A 1 72 ? -1.135 4.660 12.075 1.00 87.69 72 ASP A O 1
ATOM 601 N N . SER A 1 73 ? 1.018 4.113 11.760 1.00 90.69 73 SER A N 1
ATOM 602 C CA . SER A 1 73 ? 1.026 4.527 10.360 1.00 90.69 73 SER A CA 1
ATOM 603 C C . SER A 1 73 ? 2.031 3.731 9.549 1.00 90.69 73 SER A C 1
ATOM 605 O O . SER A 1 73 ? 3.161 3.518 9.979 1.00 90.69 73 SER A O 1
ATOM 607 N N . VAL A 1 74 ? 1.654 3.391 8.327 1.00 93.19 74 VAL A N 1
ATOM 608 C CA . VAL A 1 74 ? 2.521 2.729 7.362 1.00 93.19 74 VAL A CA 1
ATOM 609 C C . VAL A 1 74 ? 3.157 3.769 6.457 1.00 93.19 74 VAL A C 1
ATOM 611 O O . VAL A 1 74 ? 2.485 4.656 5.934 1.00 93.19 74 VAL A O 1
ATOM 614 N N . CYS A 1 75 ? 4.462 3.644 6.256 1.00 93.31 75 CYS A N 1
ATOM 615 C CA . CYS A 1 75 ? 5.197 4.473 5.317 1.00 93.31 75 CYS A CA 1
ATOM 616 C C . CYS A 1 75 ? 5.052 3.912 3.904 1.00 93.31 75 CYS A C 1
ATOM 618 O O . CYS A 1 75 ? 5.303 2.728 3.689 1.00 93.31 75 CYS A O 1
ATOM 620 N N . ILE A 1 76 ? 4.735 4.768 2.939 1.00 94.06 76 ILE A N 1
ATOM 621 C CA . ILE A 1 76 ? 4.810 4.451 1.515 1.00 94.06 76 ILE A CA 1
ATOM 622 C C . ILE A 1 76 ? 5.759 5.449 0.867 1.00 94.06 76 ILE A C 1
ATOM 624 O O . ILE A 1 76 ? 5.569 6.660 0.975 1.00 94.06 76 ILE A O 1
ATOM 628 N N . SER A 1 77 ? 6.778 4.943 0.189 1.00 92.62 77 SER A N 1
ATOM 629 C CA . SER A 1 77 ? 7.673 5.754 -0.626 1.00 92.62 77 SER A CA 1
ATOM 630 C C . SER A 1 77 ? 7.748 5.216 -2.041 1.00 92.62 77 SER A C 1
ATOM 632 O O . SER A 1 77 ? 7.495 4.037 -2.280 1.00 92.62 77 SER A O 1
ATOM 634 N N . THR A 1 78 ? 8.102 6.070 -2.993 1.00 92.25 78 THR A N 1
ATOM 635 C CA . THR A 1 78 ? 8.404 5.616 -4.350 1.00 92.25 78 THR A CA 1
ATOM 636 C C . THR A 1 78 ? 9.903 5.505 -4.580 1.00 92.25 78 THR A C 1
ATOM 638 O O . THR A 1 78 ? 10.662 6.413 -4.232 1.00 92.25 78 THR A O 1
ATOM 641 N N . ALA A 1 79 ? 10.318 4.429 -5.234 1.00 89.69 79 ALA A N 1
ATOM 642 C CA . ALA A 1 79 ? 11.658 4.239 -5.762 1.00 89.69 79 ALA A CA 1
ATOM 643 C C . ALA A 1 79 ? 11.588 4.070 -7.283 1.00 89.69 79 ALA A C 1
ATOM 645 O O . ALA A 1 79 ? 10.607 3.554 -7.810 1.00 89.69 79 ALA A O 1
ATOM 646 N N . GLU A 1 80 ? 12.630 4.492 -7.987 1.00 90.06 80 GLU A N 1
ATOM 647 C CA . GLU A 1 80 ? 12.755 4.284 -9.427 1.00 90.06 80 GLU A CA 1
ATOM 648 C C . GLU A 1 80 ? 14.065 3.559 -9.708 1.00 90.06 80 GLU A C 1
ATOM 650 O O . GLU A 1 80 ? 15.125 3.971 -9.229 1.00 90.06 80 GLU A O 1
ATOM 655 N N . ILE A 1 81 ? 13.972 2.454 -10.446 1.00 89.38 81 ILE A N 1
ATOM 656 C CA . ILE A 1 81 ? 15.101 1.609 -10.820 1.00 89.38 81 ILE A CA 1
ATOM 657 C C . ILE A 1 81 ? 15.421 1.881 -12.297 1.00 89.38 81 ILE A C 1
ATOM 659 O O . ILE A 1 81 ? 14.623 1.518 -13.168 1.00 89.38 81 ILE A O 1
ATOM 663 N N . PRO A 1 82 ? 16.567 2.518 -12.610 1.00 88.81 82 PRO A N 1
ATOM 664 C CA . PRO A 1 82 ? 16.940 2.808 -13.985 1.00 88.81 82 PRO A CA 1
ATOM 665 C C . PRO A 1 82 ? 17.328 1.540 -14.751 1.00 88.81 82 PRO A C 1
ATOM 667 O O . PRO A 1 82 ? 18.176 0.773 -14.301 1.00 88.81 82 PRO A O 1
ATOM 670 N N . ILE A 1 83 ? 16.788 1.377 -15.962 1.00 91.19 83 ILE A N 1
ATOM 671 C CA . ILE A 1 83 ? 17.079 0.227 -16.840 1.00 91.19 83 ILE A CA 1
ATOM 672 C C . ILE A 1 83 ? 18.540 0.162 -17.314 1.00 91.19 83 ILE A C 1
ATOM 674 O O . ILE A 1 83 ? 19.039 -0.899 -17.661 1.00 91.19 83 ILE A O 1
ATOM 678 N N . HIS A 1 84 ? 19.247 1.295 -17.333 1.00 88.56 84 HIS A N 1
ATOM 679 C CA . HIS A 1 84 ? 20.630 1.367 -17.812 1.00 88.56 84 HIS A CA 1
ATOM 680 C C . HIS A 1 84 ? 21.662 0.886 -16.777 1.00 88.56 84 HIS A C 1
ATOM 682 O O . HIS A 1 84 ? 22.860 0.899 -17.065 1.00 88.56 84 HIS A O 1
ATOM 688 N N . LEU A 1 85 ? 21.231 0.501 -15.569 1.00 84.62 85 LEU A N 1
ATOM 689 C CA . LEU A 1 85 ? 22.124 -0.077 -14.570 1.00 84.62 85 LEU A CA 1
ATOM 690 C C . LEU A 1 85 ? 22.510 -1.515 -14.955 1.00 84.62 85 LEU A C 1
ATOM 692 O O . LEU A 1 85 ? 21.663 -2.285 -15.412 1.00 84.62 85 LEU A O 1
ATOM 696 N N . PRO A 1 86 ? 23.778 -1.913 -14.748 1.00 82.62 86 PRO A N 1
ATOM 697 C CA . PRO A 1 86 ? 24.217 -3.266 -15.054 1.00 82.62 86 PRO A CA 1
ATOM 698 C C . PRO A 1 86 ? 23.434 -4.288 -14.219 1.00 82.62 86 PRO A C 1
ATOM 700 O O . PRO A 1 86 ? 23.258 -4.107 -13.016 1.00 82.62 86 PRO A O 1
ATOM 703 N N . HIS A 1 87 ? 23.010 -5.376 -14.868 1.00 85.56 87 HIS A N 1
ATOM 704 C CA . HIS A 1 87 ? 22.253 -6.494 -14.283 1.00 85.56 87 HIS A CA 1
ATOM 705 C C . HIS A 1 87 ? 20.798 -6.209 -13.874 1.00 85.56 87 HIS A C 1
ATOM 707 O O . HIS A 1 87 ? 20.185 -7.080 -13.267 1.00 85.56 87 HIS A O 1
ATOM 713 N N . VAL A 1 88 ? 20.225 -5.056 -14.232 1.00 85.06 88 VAL A N 1
ATOM 714 C CA . VAL A 1 88 ? 18.787 -4.797 -14.054 1.00 85.06 88 VAL A CA 1
ATOM 715 C C . VAL A 1 88 ? 18.004 -5.364 -15.238 1.00 85.06 88 VAL A C 1
ATOM 717 O O . VAL A 1 88 ? 18.303 -5.066 -16.394 1.00 85.06 88 VAL A O 1
ATOM 720 N N . THR A 1 89 ? 16.986 -6.174 -14.955 1.00 87.81 89 THR A N 1
ATOM 721 C CA . THR A 1 89 ? 16.047 -6.678 -15.970 1.00 87.81 89 THR A CA 1
ATOM 722 C C . THR A 1 89 ? 14.921 -5.676 -16.256 1.00 87.81 89 THR A C 1
ATOM 724 O O . THR A 1 89 ? 14.623 -4.809 -15.437 1.00 87.81 89 THR A O 1
ATOM 727 N N . GLU A 1 90 ? 14.237 -5.800 -17.400 1.00 84.94 90 GLU A N 1
ATOM 728 C CA . GLU A 1 90 ? 13.049 -4.977 -17.717 1.00 84.94 90 GLU A CA 1
ATOM 729 C C . GLU A 1 90 ? 11.933 -5.126 -16.667 1.00 84.94 90 GLU A C 1
ATOM 731 O O . GLU A 1 90 ? 11.223 -4.170 -16.335 1.00 84.94 90 GLU A O 1
ATOM 736 N N . ASP A 1 91 ? 11.813 -6.323 -16.092 1.00 84.12 91 ASP A N 1
ATOM 737 C CA . ASP A 1 91 ? 10.861 -6.620 -15.026 1.00 84.12 91 ASP A CA 1
ATOM 738 C C . ASP A 1 91 ? 11.196 -5.881 -13.724 1.00 84.12 91 ASP A C 1
ATOM 740 O O . ASP A 1 91 ? 10.278 -5.454 -13.020 1.00 84.12 91 ASP A O 1
ATOM 744 N N . GLU A 1 92 ? 12.478 -5.670 -13.430 1.00 85.69 92 GLU A N 1
ATOM 745 C CA . GLU A 1 92 ? 12.961 -4.931 -12.256 1.00 85.69 92 GLU A CA 1
ATOM 746 C C . GLU A 1 92 ? 12.989 -3.415 -12.484 1.00 85.69 92 GLU A C 1
ATOM 748 O O . GLU A 1 92 ? 12.750 -2.643 -11.556 1.00 85.69 92 GLU A O 1
ATOM 753 N N . ALA A 1 93 ? 13.239 -2.971 -13.714 1.00 90.94 93 ALA A N 1
ATOM 754 C CA . ALA A 1 93 ? 13.289 -1.557 -14.057 1.00 90.94 93 ALA A CA 1
ATOM 755 C C . ALA A 1 93 ? 11.925 -0.861 -13.903 1.00 90.94 93 ALA A C 1
ATOM 757 O O . ALA A 1 93 ? 10.862 -1.466 -14.074 1.00 90.94 93 ALA A O 1
ATOM 758 N N . GLY A 1 94 ? 11.962 0.446 -13.643 1.00 91.62 94 GLY A N 1
ATOM 759 C CA . GLY A 1 94 ? 10.787 1.311 -13.553 1.00 9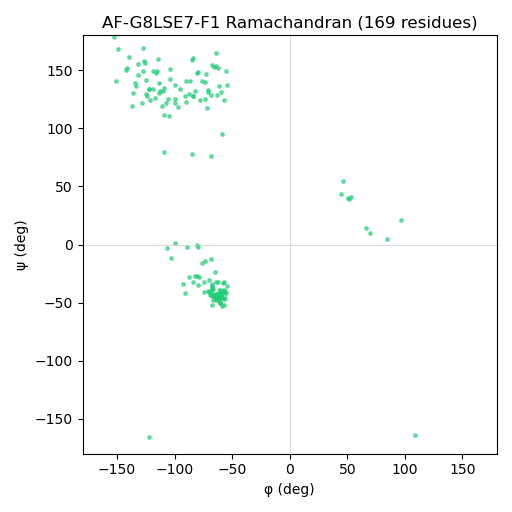1.62 94 GLY A CA 1
ATOM 760 C C . GLY A 1 94 ? 10.471 1.769 -12.134 1.00 91.62 94 GLY A C 1
ATOM 761 O O . GLY A 1 94 ? 11.314 1.716 -11.235 1.00 91.62 94 GLY A O 1
ATOM 762 N N . LYS A 1 95 ? 9.248 2.267 -11.946 1.00 92.75 95 LYS A N 1
ATOM 763 C CA . LYS A 1 95 ? 8.794 2.864 -10.691 1.00 92.75 95 LYS A CA 1
ATOM 764 C C . LYS A 1 95 ? 8.176 1.817 -9.767 1.00 92.75 95 LYS A C 1
ATOM 766 O O . LYS A 1 95 ? 7.436 0.940 -10.204 1.00 92.75 95 LYS A O 1
ATOM 771 N N . TRP A 1 96 ? 8.454 1.932 -8.476 1.00 93.88 96 TRP A N 1
ATOM 772 C CA . TRP A 1 96 ? 8.017 1.012 -7.432 1.00 93.88 96 TRP A CA 1
ATOM 773 C C . TRP A 1 96 ? 7.488 1.784 -6.229 1.00 93.88 96 TRP A C 1
ATOM 775 O O . TRP A 1 96 ? 8.094 2.768 -5.814 1.00 93.88 96 TRP A O 1
ATOM 785 N N . ALA A 1 97 ? 6.391 1.320 -5.639 1.00 94.75 97 ALA A N 1
ATOM 786 C CA . ALA A 1 97 ? 5.963 1.709 -4.303 1.00 94.75 97 ALA A CA 1
ATOM 787 C C . ALA A 1 97 ? 6.563 0.737 -3.286 1.00 94.75 97 ALA A C 1
ATOM 789 O O . ALA A 1 97 ? 6.382 -0.474 -3.412 1.00 94.75 97 ALA A O 1
ATOM 790 N N . VAL A 1 98 ? 7.236 1.271 -2.271 1.00 94.19 98 VAL A N 1
ATOM 791 C CA . VAL A 1 98 ? 7.811 0.528 -1.149 1.00 94.19 98 VAL A CA 1
ATOM 792 C C . VAL A 1 98 ? 7.021 0.867 0.108 1.00 94.19 98 VAL A C 1
ATOM 794 O O . VAL A 1 98 ? 6.966 2.016 0.544 1.00 94.19 98 VAL A O 1
ATOM 797 N N . ILE A 1 99 ? 6.413 -0.150 0.702 1.00 94.69 99 ILE A N 1
ATOM 798 C CA . ILE A 1 99 ? 5.492 -0.055 1.831 1.00 94.69 99 ILE A CA 1
ATOM 799 C C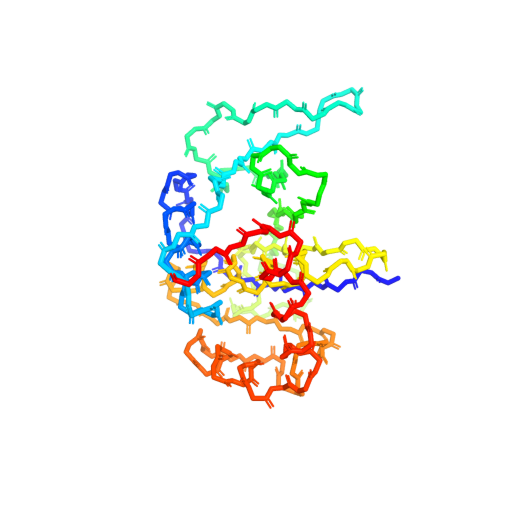 . ILE A 1 99 ? 6.206 -0.621 3.048 1.00 94.69 99 ILE A C 1
ATOM 801 O O . ILE A 1 99 ? 6.483 -1.816 3.110 1.00 94.69 99 ILE A O 1
ATOM 805 N N . SER A 1 100 ? 6.536 0.238 4.005 1.00 90.38 100 SER A N 1
ATOM 806 C CA . SER A 1 100 ? 7.404 -0.092 5.133 1.00 90.38 100 SER A CA 1
ATOM 807 C C . SER A 1 100 ? 6.680 0.073 6.463 1.00 90.38 100 SER A C 1
ATOM 809 O O . SER A 1 100 ? 6.052 1.102 6.718 1.00 90.38 100 SER A O 1
ATOM 811 N N . VAL A 1 101 ? 6.828 -0.925 7.334 1.00 86.19 101 VAL A N 1
ATOM 812 C CA . VAL A 1 101 ? 6.343 -0.893 8.726 1.00 86.19 101 VAL A CA 1
ATOM 813 C C . VAL A 1 101 ? 7.487 -0.669 9.714 1.00 86.19 101 VAL A C 1
ATOM 815 O O . VAL A 1 101 ? 8.638 -1.050 9.452 1.00 86.19 101 VAL A O 1
ATOM 818 N N . GLY A 1 102 ? 7.170 -0.050 10.854 1.00 70.81 102 GLY A N 1
ATOM 819 C CA . GLY A 1 102 ? 8.126 0.245 11.914 1.00 70.81 102 GLY A CA 1
ATOM 820 C C . GLY A 1 102 ? 8.717 -1.010 12.570 1.00 70.81 102 GLY A C 1
ATOM 821 O O . GLY A 1 102 ? 8.226 -2.130 12.434 1.00 70.81 102 GLY A O 1
ATOM 822 N N . ILE A 1 103 ? 9.819 -0.830 13.309 1.00 63.00 103 ILE A N 1
ATOM 823 C CA . ILE A 1 103 ? 10.504 -1.930 14.019 1.00 63.00 103 ILE A CA 1
ATOM 824 C C . ILE A 1 103 ? 9.631 -2.476 15.163 1.00 63.00 103 ILE A C 1
ATOM 826 O O . ILE A 1 103 ? 9.627 -3.683 15.408 1.00 63.00 103 ILE A O 1
ATOM 830 N N . LYS A 1 104 ? 8.869 -1.606 15.840 1.00 62.44 104 LYS A N 1
ATOM 831 C CA . LYS A 1 104 ? 7.831 -1.993 16.804 1.00 62.44 104 LYS A CA 1
ATOM 832 C C . LYS A 1 104 ? 6.539 -2.264 16.036 1.00 62.44 104 LYS A C 1
ATOM 834 O O . LYS A 1 104 ? 5.672 -1.412 15.962 1.00 62.44 104 LYS A O 1
ATOM 839 N N . ARG A 1 105 ? 6.491 -3.437 15.411 1.00 65.12 105 ARG A N 1
ATOM 840 C CA . ARG A 1 105 ? 5.410 -3.915 14.544 1.00 65.12 105 ARG A CA 1
ATOM 841 C C . ARG A 1 105 ? 4.086 -3.953 15.304 1.00 65.12 105 ARG A C 1
ATOM 843 O O . ARG A 1 105 ? 3.819 -4.948 15.976 1.00 65.12 105 ARG A O 1
ATOM 850 N N . SER A 1 106 ? 3.266 -2.913 15.209 1.00 79.25 106 SER A N 1
ATOM 851 C CA . SER A 1 106 ? 1.889 -3.068 15.662 1.00 79.25 106 SER A CA 1
ATOM 852 C C . SER A 1 106 ? 1.136 -3.938 14.662 1.00 79.25 106 SER A C 1
ATOM 854 O O . SER A 1 106 ? 1.390 -3.918 13.451 1.00 79.25 106 SER A O 1
ATOM 856 N N . SER A 1 107 ? 0.199 -4.726 15.172 1.00 82.50 107 SER A N 1
ATOM 857 C CA . SER A 1 107 ? -0.693 -5.529 14.342 1.00 82.50 107 SER A CA 1
ATOM 858 C C . SER A 1 107 ? -1.429 -4.659 13.313 1.00 82.50 107 SER A C 1
ATOM 860 O O . SER A 1 107 ? -1.568 -5.052 12.153 1.00 82.50 107 SER A O 1
ATOM 862 N N . ILE A 1 108 ? -1.787 -3.430 13.706 1.00 84.81 108 ILE A N 1
ATOM 863 C CA . ILE A 1 108 ? -2.408 -2.410 12.853 1.00 84.81 108 ILE A CA 1
ATOM 864 C C . ILE A 1 108 ? -1.516 -2.074 11.652 1.00 84.81 108 ILE A C 1
ATOM 866 O O . ILE A 1 108 ? -1.976 -2.169 10.514 1.00 84.81 108 ILE A O 1
ATOM 870 N N . GLU A 1 109 ? -0.242 -1.733 11.876 1.00 88.31 109 GLU A N 1
ATOM 871 C CA . GLU A 1 109 ? 0.698 -1.417 10.792 1.00 88.31 109 GLU A CA 1
ATOM 872 C C . GLU A 1 109 ? 0.864 -2.597 9.826 1.00 88.31 109 GLU A C 1
ATOM 874 O O . GLU A 1 109 ? 0.913 -2.408 8.610 1.00 88.31 109 GLU A O 1
ATOM 879 N N . PHE A 1 110 ? 0.910 -3.826 10.344 1.00 86.94 110 PHE A N 1
ATOM 880 C CA . PHE A 1 110 ? 1.103 -5.027 9.531 1.00 86.94 110 PHE A CA 1
ATOM 881 C C . PHE A 1 110 ? -0.063 -5.288 8.570 1.00 86.94 110 PHE A C 1
ATOM 883 O O . PHE A 1 110 ? 0.138 -5.569 7.383 1.00 86.94 110 PHE A O 1
ATOM 890 N N . VAL A 1 111 ? -1.291 -5.181 9.078 1.00 88.50 111 VAL A N 1
ATOM 891 C CA . VAL A 1 111 ? -2.511 -5.366 8.286 1.00 88.50 111 VAL A CA 1
ATOM 892 C C . VAL A 1 111 ? -2.718 -4.208 7.319 1.00 88.50 111 VAL A C 1
ATOM 894 O O . VAL A 1 111 ? -3.082 -4.442 6.163 1.00 88.50 111 VAL A O 1
ATOM 897 N N . LEU A 1 112 ? -2.439 -2.977 7.748 1.00 92.12 112 LEU A N 1
ATOM 898 C CA . LEU A 1 112 ? -2.528 -1.804 6.887 1.00 92.12 112 LEU A CA 1
ATOM 899 C C . LEU A 1 112 ? -1.523 -1.888 5.731 1.00 92.12 112 LEU A C 1
ATOM 901 O O . LEU A 1 112 ? -1.899 -1.656 4.585 1.00 92.12 112 LEU A O 1
ATOM 905 N N . ALA A 1 113 ? -0.286 -2.317 5.992 1.00 93.50 113 ALA A N 1
ATOM 906 C CA . ALA A 1 113 ? 0.733 -2.487 4.958 1.00 93.50 113 ALA A CA 1
ATOM 907 C C . ALA A 1 113 ? 0.348 -3.560 3.936 1.00 93.50 113 ALA A C 1
ATOM 909 O O . ALA A 1 113 ? 0.440 -3.320 2.732 1.00 93.50 113 ALA A O 1
ATOM 910 N N . ALA A 1 114 ? -0.149 -4.712 4.398 1.00 93.56 114 ALA A N 1
ATOM 911 C CA . ALA A 1 114 ? -0.661 -5.752 3.508 1.00 93.56 114 ALA A CA 1
ATOM 912 C C . ALA A 1 114 ? -1.819 -5.237 2.641 1.00 93.56 114 ALA A C 1
ATOM 914 O O . ALA A 1 114 ? -1.863 -5.496 1.440 1.00 93.56 114 ALA A O 1
ATOM 915 N N . SER A 1 115 ? -2.739 -4.483 3.243 1.00 95.38 115 SER A N 1
ATOM 916 C CA . SER A 1 115 ? -3.916 -3.960 2.547 1.00 95.38 115 SER A CA 1
ATOM 917 C C . SER A 1 115 ? -3.543 -2.936 1.481 1.00 95.38 115 SER A C 1
ATOM 919 O O . SER A 1 115 ? -4.040 -3.015 0.359 1.00 95.38 115 SER A O 1
ATOM 921 N N . LEU A 1 116 ? -2.610 -2.036 1.800 1.00 96.88 116 LEU A N 1
ATOM 922 C CA . LEU A 1 116 ? -2.036 -1.084 0.852 1.00 96.88 116 LEU A CA 1
ATOM 923 C C . LEU A 1 116 ? -1.338 -1.801 -0.304 1.00 96.88 116 LEU A C 1
ATOM 925 O O . LEU A 1 116 ? -1.568 -1.451 -1.457 1.00 96.88 116 LEU A O 1
ATOM 929 N N . ALA A 1 117 ? -0.536 -2.829 -0.015 1.00 96.94 117 ALA A N 1
ATOM 930 C CA . ALA A 1 117 ? 0.180 -3.585 -1.040 1.00 96.94 117 ALA A CA 1
ATOM 931 C C . ALA A 1 117 ? -0.783 -4.292 -1.997 1.00 96.94 117 ALA A C 1
ATOM 933 O O . ALA A 1 117 ? -0.632 -4.199 -3.212 1.00 96.94 117 ALA A O 1
ATOM 934 N N . ILE A 1 118 ? -1.812 -4.949 -1.458 1.00 97.62 118 ILE A N 1
ATOM 935 C CA . ILE A 1 118 ? -2.847 -5.615 -2.254 1.00 97.62 118 ILE A CA 1
ATOM 936 C C . ILE A 1 118 ? -3.626 -4.593 -3.090 1.00 97.62 118 ILE A C 1
ATOM 938 O O . ILE A 1 118 ? -3.858 -4.837 -4.273 1.00 97.62 118 ILE A O 1
ATOM 942 N N . ALA A 1 119 ? -4.029 -3.461 -2.504 1.00 97.81 119 ALA A N 1
ATOM 943 C CA . ALA A 1 119 ? -4.760 -2.414 -3.215 1.00 97.81 119 ALA A CA 1
ATOM 944 C C . ALA A 1 119 ? -3.934 -1.852 -4.379 1.00 97.81 119 ALA A C 1
ATOM 946 O O . ALA A 1 119 ? -4.401 -1.848 -5.517 1.00 97.81 119 ALA A O 1
ATOM 947 N N . LEU A 1 120 ? -2.679 -1.477 -4.118 1.00 97.38 120 LEU A N 1
ATOM 948 C CA . LEU A 1 120 ? -1.751 -0.984 -5.134 1.00 97.38 120 LEU A CA 1
ATOM 949 C C . LEU A 1 120 ? -1.518 -2.016 -6.239 1.00 97.38 120 LEU A C 1
ATOM 951 O O . LEU A 1 120 ? -1.607 -1.681 -7.416 1.00 97.38 120 LEU A O 1
ATOM 955 N N . ALA A 1 121 ? -1.278 -3.276 -5.874 1.00 97.62 121 ALA A N 1
ATOM 956 C CA . ALA A 1 121 ? -1.057 -4.354 -6.831 1.00 97.62 121 ALA A CA 1
ATOM 957 C C . ALA A 1 121 ? -2.262 -4.552 -7.760 1.00 97.62 121 ALA A C 1
ATOM 959 O O . ALA A 1 121 ? -2.081 -4.714 -8.963 1.00 97.62 121 ALA A O 1
ATOM 960 N N . LYS A 1 122 ? -3.491 -4.470 -7.233 1.00 97.62 122 LYS A N 1
ATOM 961 C CA . LYS A 1 122 ? -4.714 -4.529 -8.051 1.00 97.62 122 LYS A CA 1
ATOM 962 C C . LYS A 1 122 ? -4.849 -3.325 -8.974 1.00 97.62 122 LYS A C 1
ATOM 964 O O . LYS A 1 122 ? -5.106 -3.501 -10.158 1.00 97.62 122 LYS A O 1
ATOM 969 N N . MET A 1 123 ? -4.657 -2.116 -8.444 1.00 96.44 123 MET A N 1
ATOM 970 C CA . MET A 1 123 ? -4.776 -0.873 -9.215 1.00 96.44 123 MET A CA 1
ATOM 971 C C . MET A 1 123 ? -3.756 -0.795 -10.356 1.00 96.44 123 MET A C 1
ATOM 973 O O . MET A 1 123 ? -4.039 -0.215 -11.399 1.00 96.44 123 MET A O 1
ATOM 977 N N . GLN A 1 124 ? -2.573 -1.377 -10.156 1.00 95.81 124 GLN A N 1
ATOM 978 C CA . GLN A 1 124 ? -1.462 -1.328 -11.105 1.00 95.81 124 GLN A CA 1
ATOM 979 C C . GLN A 1 124 ? -1.336 -2.600 -11.953 1.00 95.81 124 GLN A C 1
ATOM 981 O O . GLN A 1 124 ? -0.423 -2.691 -12.774 1.00 95.81 124 GLN A O 1
ATOM 986 N N . ASP A 1 125 ? -2.227 -3.583 -11.775 1.00 96.06 125 ASP A N 1
ATOM 987 C CA . ASP A 1 125 ? -2.126 -4.910 -12.397 1.00 96.06 125 ASP A CA 1
ATOM 988 C C . ASP A 1 125 ? -0.696 -5.481 -12.255 1.00 96.06 125 ASP A C 1
ATOM 990 O O . ASP A 1 125 ? 0.028 -5.752 -13.217 1.00 96.06 125 ASP A O 1
ATOM 994 N N . SER A 1 126 ? -0.243 -5.536 -11.003 1.00 96.19 126 SER A N 1
ATOM 995 C CA . SER A 1 126 ? 1.099 -5.942 -10.590 1.00 96.19 126 SER A CA 1
ATOM 996 C C . SER A 1 126 ? 1.024 -7.040 -9.525 1.00 96.19 126 SER A C 1
ATOM 998 O O . SER A 1 126 ? -0.028 -7.347 -8.968 1.00 96.19 126 SER A O 1
ATOM 1000 N N . CYS A 1 127 ? 2.170 -7.647 -9.228 1.00 96.69 127 CYS A N 1
ATOM 1001 C CA . CYS A 1 127 ? 2.340 -8.520 -8.072 1.00 96.69 127 CYS A CA 1
ATOM 1002 C C . CYS A 1 127 ? 2.669 -7.715 -6.807 1.00 96.69 127 CYS A C 1
ATOM 1004 O O . CYS A 1 127 ? 3.186 -6.597 -6.888 1.00 96.69 127 CYS A O 1
ATOM 1006 N N . VAL A 1 128 ? 2.419 -8.338 -5.655 1.00 96.88 128 VAL A N 1
ATOM 1007 C CA . VAL A 1 128 ? 3.003 -7.960 -4.364 1.00 96.88 128 VAL A CA 1
ATOM 1008 C C . VAL A 1 128 ? 4.332 -8.694 -4.217 1.00 96.88 128 VAL A C 1
ATOM 1010 O O . VAL A 1 128 ? 4.384 -9.913 -4.415 1.00 96.88 128 VAL A O 1
ATOM 1013 N N . ILE A 1 129 ? 5.387 -7.954 -3.878 1.00 95.25 129 ILE A N 1
ATOM 1014 C CA . ILE A 1 129 ? 6.706 -8.498 -3.563 1.00 95.25 129 ILE A CA 1
ATOM 1015 C C . ILE A 1 129 ? 6.953 -8.392 -2.054 1.00 95.25 129 ILE A C 1
ATOM 1017 O O . ILE A 1 129 ? 6.918 -7.300 -1.497 1.00 95.25 129 ILE A O 1
ATOM 1021 N N . ASP A 1 130 ? 7.201 -9.520 -1.397 1.00 91.31 130 ASP A N 1
ATOM 1022 C CA . ASP A 1 130 ? 7.634 -9.644 -0.004 1.00 91.31 130 ASP A CA 1
ATOM 1023 C C . ASP A 1 130 ? 9.095 -10.108 0.020 1.00 91.31 130 ASP A C 1
ATOM 1025 O O . ASP A 1 130 ? 9.400 -11.290 0.212 1.00 91.31 130 ASP A O 1
ATOM 1029 N N . ASP A 1 131 ? 10.012 -9.163 -0.201 1.00 80.00 131 ASP A N 1
ATOM 1030 C CA . ASP A 1 131 ? 11.457 -9.423 -0.304 1.00 80.00 131 ASP A CA 1
ATOM 1031 C C . ASP A 1 131 ? 12.013 -10.118 0.948 1.00 80.00 131 ASP A C 1
ATOM 1033 O O . ASP A 1 131 ? 12.942 -10.923 0.888 1.00 80.00 131 ASP A O 1
ATOM 1037 N N . GLY A 1 132 ? 11.424 -9.821 2.108 1.00 80.44 132 GLY A N 1
ATOM 1038 C CA . GLY A 1 132 ? 11.818 -10.399 3.387 1.00 80.44 132 GLY A CA 1
ATOM 1039 C C . GLY A 1 132 ? 11.095 -11.695 3.752 1.00 80.44 132 GLY A C 1
ATOM 1040 O O . GLY A 1 132 ? 11.380 -12.223 4.832 1.00 80.44 132 GLY A O 1
ATOM 1041 N N . CYS A 1 133 ? 10.150 -12.160 2.923 1.00 84.44 133 CYS A N 1
ATOM 1042 C CA . CYS A 1 133 ? 9.246 -13.280 3.209 1.00 84.44 133 CYS A CA 1
ATOM 1043 C C . CYS A 1 133 ? 8.664 -13.205 4.637 1.00 84.44 133 CYS A C 1
ATOM 1045 O O . CYS A 1 133 ? 8.678 -14.175 5.404 1.00 84.44 133 CYS A O 1
ATOM 1047 N N . ARG A 1 134 ? 8.255 -11.996 5.046 1.00 81.31 134 ARG A N 1
ATOM 1048 C CA . ARG A 1 134 ? 7.783 -11.694 6.408 1.00 81.31 134 ARG A CA 1
ATOM 1049 C C . ARG A 1 134 ? 6.288 -11.940 6.575 1.00 81.31 134 ARG A C 1
ATOM 1051 O O . ARG A 1 134 ? 5.864 -12.245 7.689 1.00 81.31 134 ARG A O 1
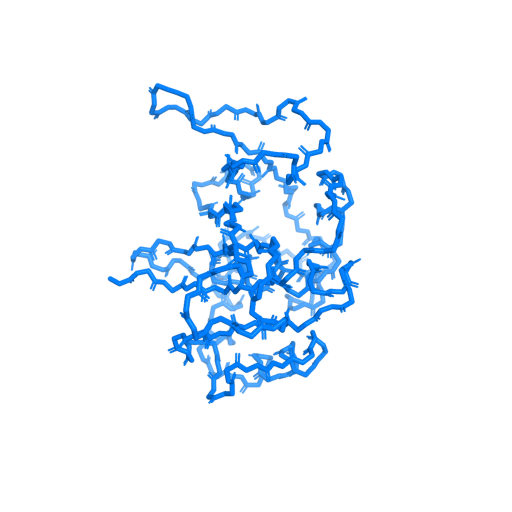ATOM 1058 N N . TRP A 1 135 ? 5.516 -11.812 5.501 1.00 84.00 135 TRP A N 1
ATOM 1059 C CA . TRP A 1 135 ? 4.090 -12.126 5.450 1.00 84.00 135 TRP A CA 1
ATOM 1060 C C . TRP A 1 135 ? 3.863 -13.574 5.032 1.00 84.00 135 TRP A C 1
ATOM 1062 O O . TRP A 1 135 ? 3.021 -14.254 5.618 1.00 84.00 135 TRP A O 1
ATOM 1072 N N . ASN A 1 136 ? 4.626 -14.061 4.052 1.00 80.56 136 ASN A N 1
ATOM 1073 C CA . ASN A 1 136 ? 4.543 -15.436 3.570 1.00 80.56 136 ASN A CA 1
ATOM 1074 C C . ASN A 1 136 ? 5.911 -15.937 3.071 1.00 80.56 136 ASN A C 1
ATOM 1076 O O . ASN A 1 136 ? 6.840 -15.167 2.882 1.00 80.56 136 ASN A O 1
ATOM 1080 N N . LYS A 1 137 ? 6.040 -17.247 2.835 1.00 83.88 137 LYS A N 1
ATOM 1081 C CA . LYS A 1 137 ? 7.249 -17.886 2.287 1.00 83.88 137 LYS A CA 1
ATOM 1082 C C . LYS A 1 137 ? 7.472 -17.632 0.792 1.00 83.88 137 LYS A C 1
ATOM 1084 O O . LYS A 1 137 ? 8.532 -17.978 0.282 1.00 83.88 137 LYS A O 1
ATOM 1089 N N . VAL A 1 138 ? 6.464 -17.129 0.082 1.00 87.69 138 VAL A N 1
ATOM 1090 C CA . VAL A 1 138 ? 6.536 -16.861 -1.358 1.00 87.69 138 VAL A CA 1
ATOM 1091 C C . VAL A 1 138 ? 6.792 -15.373 -1.549 1.00 87.69 138 VAL A C 1
ATOM 1093 O O . VAL A 1 138 ? 5.997 -14.556 -1.099 1.00 87.69 138 VAL A O 1
ATOM 1096 N N . SER A 1 139 ? 7.891 -15.032 -2.223 1.00 90.56 139 SER A N 1
ATOM 1097 C CA . SER A 1 139 ? 8.335 -13.643 -2.368 1.00 90.56 139 SER A CA 1
ATOM 1098 C C . SER A 1 139 ? 7.509 -12.831 -3.360 1.00 90.56 139 SER A C 1
ATOM 1100 O O . SER A 1 139 ? 7.354 -11.639 -3.162 1.00 90.56 139 SER A O 1
ATOM 1102 N N . LYS A 1 140 ? 6.974 -13.434 -4.426 1.00 94.75 140 LYS A N 1
ATOM 1103 C CA . LYS A 1 140 ? 6.202 -12.738 -5.469 1.00 94.75 140 LYS A CA 1
ATOM 1104 C C . LYS A 1 140 ? 4.871 -13.438 -5.683 1.00 94.75 140 LYS A C 1
ATOM 1106 O O . LYS A 1 140 ? 4.850 -14.619 -6.019 1.00 94.75 140 LYS A O 1
ATOM 1111 N N . GLN A 1 141 ? 3.771 -12.711 -5.506 1.00 95.75 141 GLN A N 1
ATOM 1112 C CA . GLN A 1 141 ? 2.420 -13.265 -5.616 1.00 95.75 141 GLN A CA 1
ATOM 1113 C C . GLN A 1 141 ? 1.455 -12.274 -6.267 1.00 95.75 141 GLN A C 1
ATOM 1115 O O . GLN A 1 141 ? 1.586 -11.058 -6.093 1.00 95.75 141 GLN A O 1
ATOM 1120 N N . LYS A 1 142 ? 0.440 -12.786 -6.973 1.00 97.50 142 LYS A N 1
ATOM 1121 C CA . LYS A 1 142 ? -0.705 -11.955 -7.374 1.00 97.50 142 LYS A CA 1
ATOM 1122 C C . LYS A 1 142 ? -1.460 -11.465 -6.131 1.00 97.50 142 LYS A C 1
ATOM 1124 O O . LYS A 1 142 ? -1.426 -12.141 -5.099 1.00 97.50 142 LYS A O 1
ATOM 1129 N N . PRO A 1 143 ? -2.164 -10.323 -6.198 1.00 97.00 143 PRO A N 1
ATOM 1130 C CA . PRO A 1 143 ? -2.810 -9.747 -5.022 1.00 97.00 143 PRO A CA 1
ATOM 1131 C C . PRO A 1 143 ? -3.801 -10.702 -4.337 1.00 97.00 143 PRO A C 1
ATOM 1133 O O . PRO A 1 143 ? -3.829 -10.769 -3.111 1.00 97.00 143 PRO A O 1
ATOM 1136 N N . GLU A 1 144 ? -4.580 -11.485 -5.087 1.00 95.38 144 GLU A N 1
ATOM 1137 C CA . GLU A 1 144 ? -5.513 -12.480 -4.536 1.00 95.38 144 GLU A CA 1
ATOM 1138 C C . GLU A 1 144 ? -4.794 -13.654 -3.862 1.00 95.38 144 GLU A C 1
ATOM 1140 O O . GLU A 1 144 ? -5.218 -14.106 -2.799 1.00 95.38 144 GLU A O 1
ATOM 1145 N N . GLU A 1 145 ? -3.696 -14.126 -4.453 1.00 95.19 145 GLU A N 1
ATOM 1146 C CA . GLU A 1 145 ? -2.879 -15.217 -3.911 1.00 95.19 145 GLU A CA 1
ATOM 1147 C C . GLU A 1 145 ? -2.188 -14.787 -2.615 1.00 95.19 145 GLU A C 1
ATOM 1149 O O . GLU A 1 145 ? -2.179 -15.531 -1.634 1.00 95.19 145 GLU A O 1
ATOM 1154 N N . PHE A 1 146 ? -1.638 -13.568 -2.593 1.00 94.62 146 PHE A N 1
ATOM 1155 C CA . PHE A 1 146 ? -1.041 -12.979 -1.397 1.00 94.62 146 PHE A CA 1
ATOM 1156 C C . PHE A 1 146 ? -2.091 -12.818 -0.297 1.00 94.62 146 PHE A C 1
ATOM 1158 O O . PHE A 1 146 ? -1.886 -13.264 0.830 1.00 94.62 146 PHE A O 1
ATOM 1165 N N . MET A 1 147 ? -3.257 -12.261 -0.646 1.00 93.19 147 MET A N 1
ATOM 1166 C CA . MET A 1 147 ? -4.385 -12.100 0.267 1.00 93.19 147 MET A CA 1
ATOM 1167 C C . MET A 1 147 ? -4.818 -13.436 0.885 1.00 93.19 147 MET A C 1
ATOM 1169 O O . MET A 1 147 ? -5.019 -13.520 2.098 1.00 93.19 147 MET A O 1
ATOM 1173 N N . GLN A 1 148 ? -4.948 -14.490 0.076 1.00 90.38 148 GLN A N 1
ATOM 1174 C CA . GLN A 1 148 ? -5.301 -15.821 0.566 1.00 90.38 148 GLN A CA 1
ATOM 1175 C C . GLN A 1 148 ? -4.216 -16.389 1.484 1.00 90.38 148 GLN A C 1
ATOM 1177 O O . GLN A 1 148 ? -4.539 -16.937 2.535 1.00 90.38 148 GLN A O 1
ATOM 1182 N N . ALA A 1 149 ? -2.942 -16.233 1.119 1.00 89.19 149 ALA A N 1
ATOM 1183 C CA . ALA A 1 149 ? -1.829 -16.761 1.896 1.00 89.19 149 ALA A CA 1
ATOM 1184 C C . ALA A 1 149 ? -1.742 -16.137 3.296 1.00 89.19 149 ALA A C 1
ATOM 1186 O O . ALA A 1 149 ? -1.625 -16.863 4.283 1.00 89.19 149 ALA A O 1
ATOM 1187 N N . ILE A 1 150 ? -1.864 -14.809 3.401 1.00 87.38 150 ILE A N 1
ATOM 1188 C CA . ILE A 1 150 ? -1.802 -14.126 4.702 1.00 87.38 150 ILE A CA 1
ATOM 1189 C C . ILE A 1 150 ? -3.036 -14.418 5.563 1.00 87.38 150 ILE A C 1
ATOM 1191 O O . ILE A 1 150 ? -2.910 -14.537 6.775 1.00 87.38 150 ILE A O 1
ATOM 1195 N N . SER A 1 151 ? -4.204 -14.643 4.948 1.00 77.94 151 SER A N 1
ATOM 1196 C CA . SER A 1 151 ? -5.454 -14.971 5.659 1.00 77.94 151 SER A CA 1
ATOM 1197 C C . SER A 1 151 ? -5.450 -16.350 6.335 1.00 77.94 151 SER A C 1
ATOM 1199 O O . SER A 1 151 ? -6.367 -16.660 7.088 1.00 77.94 151 SER A O 1
ATOM 1201 N N . VAL A 1 152 ? -4.471 -17.203 6.022 1.00 71.19 152 VAL A N 1
ATOM 1202 C CA . VAL A 1 152 ? -4.311 -18.555 6.593 1.00 71.19 152 VAL A CA 1
ATOM 1203 C C . VAL A 1 152 ? -3.131 -18.594 7.586 1.00 71.19 152 VAL A C 1
ATOM 1205 O O . VAL A 1 152 ? -2.861 -19.615 8.221 1.00 71.19 152 VAL A O 1
ATOM 1208 N N . GLY A 1 153 ? -2.404 -17.483 7.745 1.00 66.75 153 GLY A N 1
ATOM 1209 C CA . GLY A 1 153 ? -1.236 -17.383 8.616 1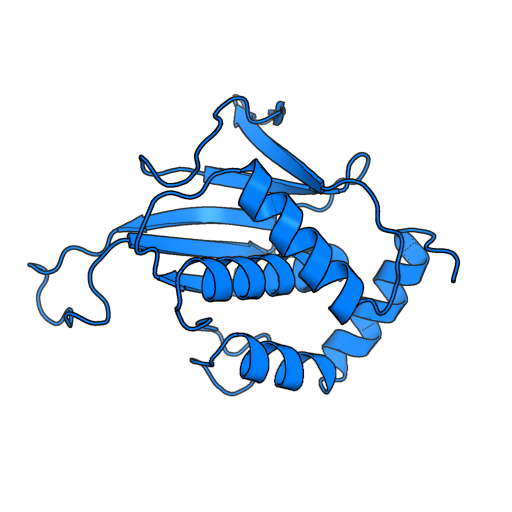.00 66.75 153 GLY A CA 1
ATOM 1210 C C . GLY A 1 153 ? -1.596 -17.090 10.075 1.00 66.75 153 GLY A C 1
ATOM 1211 O O . GLY A 1 153 ? -2.237 -16.087 10.370 1.00 66.75 153 GLY A O 1
ATOM 1212 N N . ARG A 1 154 ? -1.081 -17.898 11.017 1.00 61.94 154 ARG A N 1
ATOM 1213 C CA . ARG A 1 154 ? -1.334 -17.727 12.468 1.00 61.94 154 ARG A CA 1
ATOM 1214 C C . ARG A 1 154 ? -0.978 -16.334 13.001 1.00 61.94 154 ARG A C 1
ATOM 1216 O O . ARG A 1 154 ? -1.748 -15.767 13.765 1.00 61.94 154 ARG A O 1
ATOM 1223 N N . ASN A 1 155 ? 0.153 -15.770 12.569 1.00 66.31 155 ASN A N 1
ATOM 1224 C CA . ASN A 1 155 ? 0.580 -14.430 12.994 1.00 66.31 155 ASN A CA 1
ATOM 1225 C C . ASN A 1 155 ? -0.400 -13.341 12.531 1.00 66.31 155 ASN A C 1
ATOM 1227 O 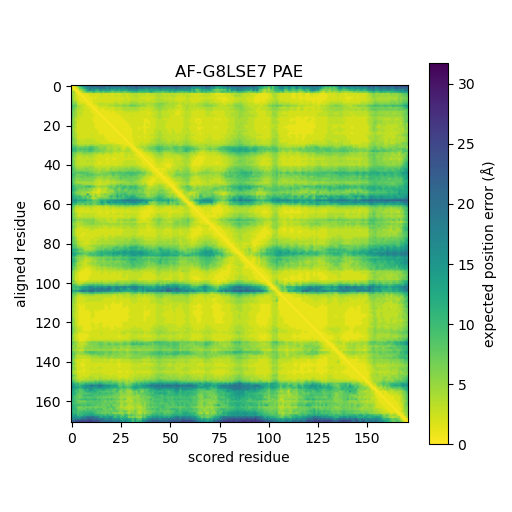O . ASN A 1 155 ? -0.567 -12.330 13.204 1.00 66.31 155 ASN A O 1
ATOM 1231 N N . TYR A 1 156 ? -1.039 -13.546 11.377 1.00 72.88 156 TYR A N 1
ATOM 1232 C CA . TYR A 1 156 ? -2.019 -12.611 10.844 1.00 72.88 156 TYR A CA 1
ATOM 1233 C C . TYR A 1 156 ? -3.338 -12.706 11.616 1.00 72.88 156 TYR A C 1
ATOM 1235 O O . TYR A 1 156 ? -3.897 -11.680 11.973 1.00 72.88 156 TYR A O 1
ATOM 1243 N N . ASP A 1 157 ? -3.795 -13.912 11.966 1.00 72.31 157 ASP A N 1
ATOM 1244 C CA . ASP A 1 157 ? -5.006 -14.105 12.778 1.00 72.31 157 ASP A CA 1
ATOM 1245 C C . ASP A 1 157 ? -4.905 -13.472 14.175 1.00 72.31 157 ASP A C 1
ATOM 1247 O O . ASP A 1 157 ? -5.877 -12.904 14.680 1.00 72.31 157 ASP A O 1
ATOM 1251 N N . GLU A 1 158 ? -3.738 -13.566 14.816 1.00 73.25 158 GLU A N 1
ATOM 1252 C CA . GLU A 1 158 ? -3.474 -12.889 16.091 1.00 73.25 158 GLU A CA 1
ATOM 1253 C C . GLU A 1 158 ? -3.506 -11.368 15.922 1.00 73.25 158 GLU A C 1
ATOM 1255 O O . GLU A 1 158 ? -4.197 -10.685 16.683 1.00 73.25 158 GLU A O 1
ATOM 1260 N N . ALA A 1 159 ? -2.865 -10.859 14.865 1.00 75.06 159 ALA A N 1
ATOM 1261 C CA . ALA A 1 159 ? -2.902 -9.443 14.528 1.00 75.06 159 ALA A CA 1
ATOM 1262 C C . ALA A 1 159 ? -4.333 -8.949 14.262 1.00 75.06 159 ALA A C 1
ATOM 1264 O O . ALA A 1 159 ? -4.731 -7.904 14.771 1.00 75.06 159 ALA A O 1
ATOM 1265 N N . LEU A 1 160 ? -5.150 -9.718 13.537 1.00 77.12 160 LEU A N 1
ATOM 1266 C CA . LEU A 1 160 ? -6.550 -9.384 13.268 1.00 77.12 160 LEU A CA 1
ATOM 1267 C C . LEU A 1 160 ? -7.366 -9.253 14.560 1.00 77.12 160 LEU A C 1
ATOM 1269 O O . LEU A 1 160 ? -8.124 -8.294 14.711 1.00 77.12 160 LEU A O 1
ATOM 1273 N N . LYS A 1 161 ? -7.208 -10.187 15.506 1.00 78.81 161 LYS A N 1
ATOM 1274 C CA . LYS A 1 161 ? -7.911 -10.132 16.800 1.00 78.81 161 LYS A CA 1
ATOM 1275 C C . LYS A 1 161 ? -7.525 -8.894 17.600 1.00 78.81 161 LYS A C 1
ATOM 1277 O O . LYS A 1 161 ? -8.400 -8.238 18.163 1.00 78.81 161 LYS A O 1
ATOM 1282 N N . GLU A 1 162 ? -6.234 -8.583 17.636 1.00 79.81 162 GLU A N 1
ATOM 1283 C CA . GLU A 1 162 ? -5.721 -7.405 18.328 1.00 79.81 162 GLU A CA 1
ATOM 1284 C C . GLU A 1 162 ? -6.264 -6.113 17.704 1.00 79.81 162 GLU A C 1
ATOM 1286 O O . GLU A 1 162 ? -6.719 -5.229 18.422 1.00 79.81 162 GLU A O 1
ATOM 1291 N N . ILE A 1 163 ? -6.308 -6.021 16.373 1.00 79.19 163 ILE A N 1
ATOM 1292 C CA . ILE A 1 163 ? -6.837 -4.848 15.663 1.00 79.19 163 ILE A CA 1
ATOM 1293 C C . ILE A 1 163 ? -8.322 -4.653 15.937 1.00 79.19 163 ILE A C 1
ATOM 1295 O O . ILE A 1 163 ? -8.732 -3.542 16.254 1.00 79.19 163 ILE A O 1
ATOM 1299 N N . ILE A 1 164 ? -9.131 -5.712 15.836 1.00 80.12 164 ILE A N 1
ATOM 1300 C CA . ILE A 1 164 ? -10.575 -5.631 16.105 1.00 80.12 164 ILE A CA 1
ATOM 1301 C C . ILE A 1 164 ? -10.817 -5.106 17.526 1.00 80.12 164 ILE A C 1
ATOM 1303 O O . ILE A 1 164 ? -11.682 -4.255 17.733 1.00 80.12 164 ILE A O 1
ATOM 1307 N N . HIS A 1 165 ? -10.018 -5.568 18.492 1.00 81.31 165 HIS A N 1
ATOM 1308 C CA . HIS A 1 165 ? -10.075 -5.094 19.869 1.00 81.31 165 HIS A CA 1
ATOM 1309 C C . HIS A 1 165 ? -9.627 -3.628 20.008 1.00 81.31 165 HIS A C 1
ATOM 1311 O O . HIS A 1 165 ? -10.366 -2.812 20.558 1.00 81.31 165 HIS A O 1
ATOM 1317 N N . ASN A 1 166 ? -8.449 -3.279 19.481 1.00 79.00 166 ASN A N 1
ATOM 1318 C CA . ASN A 1 166 ? -7.834 -1.956 19.631 1.00 79.00 166 ASN A CA 1
ATOM 1319 C C . ASN A 1 166 ? -8.619 -0.857 18.910 1.00 79.00 166 ASN A C 1
ATOM 1321 O O . ASN A 1 166 ? -8.772 0.241 19.442 1.00 79.00 166 ASN A O 1
ATOM 1325 N N . LEU A 1 167 ? -9.154 -1.162 17.727 1.00 79.00 167 LEU A N 1
ATOM 1326 C CA . LEU A 1 167 ? -9.988 -0.243 16.955 1.00 79.00 167 LEU A CA 1
ATOM 1327 C C . LEU A 1 167 ? -11.445 -0.206 17.449 1.00 79.00 167 LEU A C 1
ATOM 1329 O O . LEU A 1 167 ? -12.252 0.538 16.897 1.00 79.00 167 LEU A O 1
ATOM 1333 N N . LYS A 1 168 ? -11.789 -0.992 18.484 1.00 78.69 168 LYS A N 1
ATOM 1334 C CA . LYS A 1 168 ? -13.142 -1.109 19.057 1.00 78.69 168 LYS A CA 1
ATOM 1335 C C . LYS A 1 168 ? -14.212 -1.405 17.998 1.00 78.69 168 LYS A C 1
ATOM 1337 O O . LYS A 1 168 ? -15.314 -0.863 18.060 1.00 78.69 168 LYS A O 1
ATOM 1342 N N . LEU A 1 169 ? -13.887 -2.257 17.028 1.00 72.81 169 LEU A N 1
ATOM 1343 C CA . LEU A 1 169 ? -14.805 -2.591 15.942 1.00 72.81 169 LEU A CA 1
ATOM 1344 C C . LEU A 1 169 ? -15.943 -3.467 16.491 1.00 72.81 169 LEU A C 1
ATOM 1346 O O . LEU A 1 169 ? -15.701 -4.561 17.008 1.00 72.81 169 LEU A O 1
ATOM 1350 N N . SER A 1 170 ? -17.180 -2.972 16.428 1.00 59.41 170 SER A N 1
ATOM 1351 C CA . SER A 1 170 ? -18.380 -3.724 16.807 1.00 59.41 170 SER A CA 1
ATOM 1352 C C . SER A 1 170 ? -18.949 -4.467 15.600 1.00 59.41 170 SER A C 1
ATOM 1354 O O . SER A 1 170 ? -19.282 -3.810 14.615 1.00 59.41 170 SER A O 1
ATOM 1356 N N . LYS A 1 171 ? -19.068 -5.799 15.718 1.00 53.53 171 LYS A N 1
ATOM 1357 C CA . LYS A 1 171 ? -19.588 -6.709 14.679 1.00 53.53 171 LYS A CA 1
ATOM 1358 C C . LYS A 1 171 ? -20.862 -6.228 13.993 1.00 53.53 171 LYS A C 1
ATOM 1360 O O . LYS A 1 171 ? -21.758 -5.732 14.711 1.00 53.53 171 LYS A O 1
#

Radius of gyration: 15.53 Å; Cα contacts (8 Å, |Δi|>4): 301; chains: 1; bounding box: 44×38×38 Å

Solvent-accessible surface area (backbone atoms only — not comparable to full-atom values): 9421 Å² total; per-residue (Å²): 122,71,56,48,39,37,26,52,46,80,65,68,38,47,48,67,60,51,50,53,42,18,48,56,41,41,30,63,76,66,72,37,95,69,74,74,54,75,43,53,25,30,78,56,97,91,38,82,39,77,55,84,68,63,63,44,55,88,56,84,38,64,38,32,42,29,40,65,98,52,90,59,49,22,37,39,33,42,48,73,38,64,62,87,45,88,94,50,46,80,87,67,31,44,41,29,42,41,34,36,34,61,78,81,68,46,45,56,27,55,53,50,39,52,19,44,40,35,30,49,6,59,78,39,76,29,42,32,30,28,84,72,40,79,79,42,92,63,41,71,31,49,35,68,59,46,52,54,54,39,74,72,32,70,74,45,56,53,26,48,55,51,36,41,59,76,69,63,57,78,132

Nearest PDB structures (foldseek):
  6sh3-assembly1_A  TM=3.135E-01  e=2.464E-02  Saccharomyces cerevisiae
  8tp1-assembly1_A  TM=3.183E-01  e=9.142E-02  Mus musculus
  8tby-assembly1_A  TM=3.018E-01  e=1.093E-01  Mus musculus
  6uks-assembly1_A  TM=3.512E-01  e=3.392E-01  Mus musculus

Foldseek 3Di:
DKFKKKKAAPDKDFPVLLQVQLLVLLCVLLVAPDFARKFKFDADPNDTDGDDDRIDDPDQDWIWIDGVPDPFTKIKTKDAADPPDPPADPLRGGIMIMIIGDPPDQLRSVSSSLSSQLSNCVVRVTWMARPVCPQHPDGTDRSVRSSVSSSPDPVNVVSSVVCCVVRVGDD

Mean predicted aligned error: 5.48 Å

Secondary structure (DSSP, 8-state):
--EEEEEEESS-EEHHHHHHHHHHHHHHHHT-S--PPEEEEEEETTEEEE---SEESSSS-EEEEEETT-S-EEEEEEEEE-TTSTT--TTT-EEEEEEEE-SS--HHHHHHHHHHHHHHHHHTT--EE-TT-SS-S-SEE-HHHHHHHHTT-HHHHHHHHHHHHHTT---

pLDDT: mean 86.67, std 9.71, range [45.28, 97.81]